Protein AF-A0A519MTG7-F1 (afdb_monomer)

Radius of gyration: 19.81 Å; Cα contacts (8 Å, |Δi|>4): 150; chains: 1; bounding box: 51×55×47 Å

pLDDT: mean 78.26, std 13.67, range [46.16, 94.69]

Foldseek 3Di:
DDPPPDDPCVVVVVVPQDDAADDDDDDDDPWAAAPPPRDTPVVFAQPDFAAPDDLLQGHDHRTDRRHTPVRSVVVVVVVVVVSLVCQLVQQQVQHQGPVGGGKDWDDDPDPPCPPIDIGHDDDDD

Solvent-accessible surface area (backbone atoms only — not comparable to full-atom values): 7908 Å² total; per-residue (Å²): 132,85,81,81,73,72,61,84,62,57,67,56,63,76,63,58,84,43,63,73,76,83,79,82,79,78,85,81,66,98,71,50,48,18,76,82,83,67,46,36,68,92,80,46,52,70,82,59,84,44,58,74,57,62,49,86,82,24,38,49,70,51,62,47,84,40,55,28,42,72,57,44,61,55,50,52,54,54,51,56,51,49,48,65,70,44,32,58,58,38,3,67,74,43,46,46,30,94,89,43,59,48,69,23,68,54,85,54,98,53,94,59,72,88,70,48,51,72,44,65,56,75,88,82,129

Mean predicted aligned error: 11.28 Å

Secondary structure (DSSP, 8-state):
-------TTHHHHTT--PPPSSS--PPPPSS-B-TTT--BTTT----S--BSS-GGG-----B-SS--HHHHHHHHHHHHHHHHHHHHHHHHHT--BTTBS--EE---SSS-GGG--EE------

Nearest PDB structures (foldseek):
  8b9a-assembly1_J  TM=2.093E-01  e=3.092E+00  Saccharomyces cerevisiae
  3flo-assembly4_H  TM=2.408E-01  e=6.072E+00  Saccharomyces cerevisiae
  8fok-assembly1_1  TM=1.707E-01  e=7.954E+00  Saccharomyces cerevisiae

Sequence (125 aa):
MEEQKQNPLDFLEQYGLLVSTDSYVPPAPLIKICRFCRQDESSTTFTNIPHAIPELLGANEFITADECDKCNKHFSKYESHLSKFFLPYLAMVGVKGRKGTPAFHSRTENQDGNTRTIVKFEETN

Structure (mmCIF, N/CA/C/O backbone):
data_AF-A0A519MTG7-F1
#
_entry.id   AF-A0A519MTG7-F1
#
loop_
_atom_site.group_PDB
_atom_site.id
_atom_site.type_symbol
_atom_site.label_atom_id
_atom_site.label_alt_id
_atom_site.label_comp_id
_atom_site.label_asym_id
_atom_site.label_entity_id
_atom_site.label_seq_id
_atom_site.pdbx_PDB_ins_code
_atom_site.Cartn_x
_atom_site.Cartn_y
_atom_site.Cartn_z
_atom_site.occupancy
_atom_site.B_iso_or_equiv
_atom_site.auth_seq_id
_atom_site.auth_comp_id
_atom_site.auth_asym_id
_atom_site.auth_atom_id
_atom_site.pdbx_PDB_model_num
ATOM 1 N N . MET A 1 1 ? -35.678 -33.945 -4.901 1.00 46.16 1 MET A N 1
ATOM 2 C CA . MET A 1 1 ? -34.269 -33.520 -4.987 1.00 46.16 1 MET A CA 1
ATOM 3 C C . MET A 1 1 ? -34.195 -32.177 -4.300 1.00 46.16 1 MET A C 1
ATOM 5 O O . MET A 1 1 ? -34.685 -31.209 -4.863 1.00 46.16 1 MET A O 1
ATOM 9 N N . GLU A 1 2 ? -33.736 -32.144 -3.052 1.00 49.09 2 GLU A N 1
ATOM 10 C CA . GLU A 1 2 ? -33.485 -30.876 -2.365 1.00 49.09 2 GLU A CA 1
ATOM 11 C C . GLU A 1 2 ? -32.281 -30.209 -3.030 1.00 49.09 2 GLU A C 1
ATOM 13 O O . GLU A 1 2 ? -31.207 -30.800 -3.131 1.00 49.09 2 GLU A O 1
ATOM 18 N N . GLU A 1 3 ? -32.495 -29.004 -3.552 1.00 57.47 3 GLU A N 1
ATOM 19 C CA . GLU A 1 3 ? -31.432 -28.127 -4.026 1.00 57.47 3 GLU A CA 1
ATOM 20 C C . GLU A 1 3 ? -30.519 -27.818 -2.838 1.00 57.47 3 GLU A C 1
ATOM 22 O O . GLU A 1 3 ? -30.898 -27.087 -1.921 1.00 57.47 3 GLU A O 1
ATOM 27 N N . GLN A 1 4 ? -29.317 -28.391 -2.842 1.00 59.28 4 GLN A N 1
ATOM 28 C CA . GLN A 1 4 ? -28.254 -27.965 -1.944 1.00 59.28 4 GLN A CA 1
ATOM 29 C C . GLN A 1 4 ? -27.887 -26.526 -2.317 1.00 59.28 4 GLN A C 1
ATOM 31 O O . GLN A 1 4 ? -27.101 -26.282 -3.230 1.00 59.28 4 GLN A O 1
ATO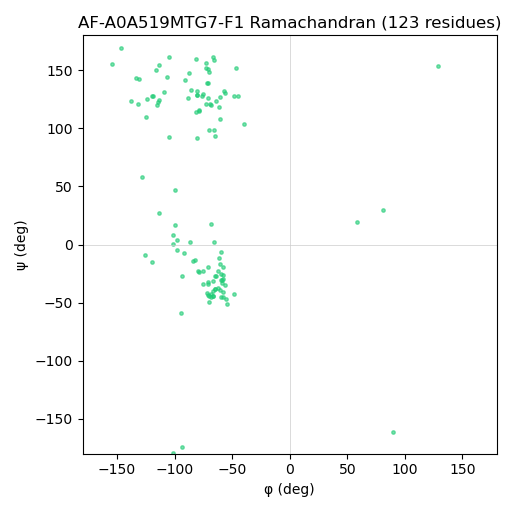M 36 N N . LYS A 1 5 ? -28.509 -25.553 -1.647 1.00 63.03 5 LYS A N 1
ATOM 37 C CA . LYS A 1 5 ? -28.099 -24.153 -1.737 1.00 63.03 5 LYS A CA 1
ATOM 38 C C . LYS A 1 5 ? -26.761 -24.029 -1.026 1.00 63.03 5 LYS A C 1
ATOM 40 O O . LYS A 1 5 ? -26.720 -23.967 0.200 1.00 63.03 5 LYS A O 1
ATOM 45 N N . GLN A 1 6 ? -25.690 -24.033 -1.815 1.00 65.38 6 GLN A N 1
ATOM 46 C CA . GLN A 1 6 ? -24.348 -23.701 -1.356 1.00 65.38 6 GLN A CA 1
ATOM 47 C C . GLN A 1 6 ? -24.424 -22.397 -0.554 1.00 65.38 6 GLN A C 1
ATOM 49 O O . GLN A 1 6 ? -25.019 -21.418 -1.018 1.00 65.38 6 GLN A O 1
ATOM 54 N N . ASN A 1 7 ? -23.879 -22.392 0.661 1.00 74.88 7 ASN A N 1
ATOM 55 C CA . ASN A 1 7 ? -23.867 -21.189 1.473 1.00 74.88 7 ASN A CA 1
ATOM 56 C C . ASN A 1 7 ? -22.996 -20.154 0.738 1.00 74.88 7 ASN A C 1
ATOM 58 O O . ASN A 1 7 ? -21.841 -20.445 0.429 1.00 74.88 7 ASN A O 1
ATOM 62 N N . PRO A 1 8 ? -23.515 -18.955 0.419 1.00 66.56 8 PRO A N 1
ATOM 63 C CA . PRO A 1 8 ? -22.755 -17.955 -0.332 1.00 66.56 8 PRO A CA 1
ATOM 64 C C . PRO A 1 8 ? -21.479 -17.508 0.396 1.00 66.56 8 PRO A C 1
ATOM 66 O O . PRO A 1 8 ? -20.594 -16.928 -0.228 1.00 66.56 8 PRO A O 1
ATOM 69 N N . LEU A 1 9 ? -21.377 -17.777 1.701 1.00 65.88 9 LEU A N 1
ATOM 70 C CA . LEU A 1 9 ? -20.196 -17.495 2.506 1.00 65.88 9 LEU A CA 1
ATOM 71 C C . LEU A 1 9 ? -19.120 -18.589 2.422 1.00 65.88 9 LEU A C 1
ATOM 73 O O . LEU A 1 9 ? -17.979 -18.294 2.763 1.00 65.88 9 LEU A O 1
ATOM 77 N N . ASP A 1 10 ? -19.419 -19.783 1.894 1.00 65.81 10 ASP A N 1
ATOM 78 C CA . ASP A 1 10 ? -18.413 -20.840 1.661 1.00 65.81 10 ASP A CA 1
ATOM 79 C C . ASP A 1 10 ? -17.300 -20.350 0.719 1.00 65.81 10 ASP A C 1
ATOM 81 O O . ASP A 1 10 ? -16.140 -20.736 0.841 1.00 65.81 10 ASP A O 1
ATOM 85 N N . PHE A 1 11 ? -17.633 -19.434 -0.199 1.00 59.62 11 PHE A N 1
ATOM 86 C CA . PHE A 1 11 ? -16.660 -18.763 -1.062 1.00 59.62 11 PHE A CA 1
ATOM 87 C C . PHE A 1 11 ? -15.565 -18.044 -0.259 1.00 59.62 11 PHE A C 1
ATOM 89 O O . PHE A 1 11 ? -14.416 -18.009 -0.687 1.00 59.62 11 PHE A O 1
ATOM 96 N N . LEU A 1 12 ? -15.899 -17.478 0.905 1.00 56.50 12 LEU A N 1
ATOM 97 C CA . LEU A 1 12 ? -14.951 -16.743 1.743 1.00 56.50 12 LEU A CA 1
ATOM 98 C C . LEU A 1 12 ? -14.052 -17.674 2.568 1.00 56.50 12 LEU A C 1
ATOM 100 O O . LEU A 1 12 ? -12.939 -17.273 2.899 1.00 56.50 12 LEU A O 1
ATOM 104 N N . GLU A 1 13 ? -14.474 -18.914 2.844 1.00 56.94 13 GLU A N 1
ATOM 105 C CA . GLU A 1 13 ? -13.615 -19.919 3.491 1.00 56.94 13 GLU A CA 1
ATOM 106 C C . GLU A 1 13 ? -12.448 -20.343 2.587 1.00 56.94 13 GLU A C 1
ATOM 108 O O . GLU A 1 13 ? -11.350 -20.616 3.071 1.00 56.94 13 GLU A O 1
ATOM 113 N N . GLN A 1 14 ? -12.650 -20.328 1.264 1.00 53.41 14 GLN A N 1
ATOM 114 C CA . GLN A 1 14 ? -11.600 -20.633 0.288 1.00 53.41 14 GLN A CA 1
ATOM 115 C C . GLN A 1 14 ? -10.447 -19.612 0.318 1.00 53.41 14 GLN A C 1
ATOM 117 O O . GLN A 1 14 ? -9.308 -19.961 0.007 1.00 53.41 14 GLN A O 1
ATOM 122 N N . TYR A 1 15 ? -10.716 -18.369 0.726 1.00 51.06 15 TYR A N 1
ATOM 123 C CA . TYR A 1 15 ? -9.719 -17.301 0.850 1.00 51.06 15 TYR A CA 1
ATOM 124 C C . TYR A 1 15 ? -9.261 -17.118 2.298 1.00 51.06 15 TYR A C 1
ATOM 126 O O . TYR A 1 15 ? -9.192 -15.993 2.799 1.00 51.06 15 TYR A O 1
ATOM 134 N N . GLY A 1 16 ? -8.941 -18.227 2.974 1.00 50.44 16 GLY A N 1
ATOM 135 C CA . GLY A 1 16 ? -8.302 -18.197 4.287 1.00 50.44 16 GLY A CA 1
ATOM 136 C C . GLY A 1 16 ? -7.156 -17.181 4.310 1.00 50.44 16 GLY A C 1
ATOM 137 O O . GLY A 1 16 ? -6.313 -17.185 3.415 1.00 50.44 16 GLY A O 1
ATOM 138 N N . LEU A 1 17 ? -7.183 -16.286 5.308 1.00 51.41 17 LEU A N 1
ATOM 139 C CA . LEU A 1 17 ? -6.211 -15.210 5.540 1.00 51.41 17 LEU A CA 1
ATOM 140 C C . LEU A 1 17 ? -4.783 -15.696 5.260 1.00 51.41 17 LEU A C 1
ATOM 142 O O . LEU A 1 17 ? -4.206 -16.450 6.047 1.00 51.41 17 LEU A O 1
ATOM 146 N N . LEU A 1 18 ? -4.249 -15.282 4.112 1.00 51.22 18 LEU A N 1
ATOM 147 C CA . LEU A 1 18 ? -2.941 -15.710 3.645 1.00 51.22 18 LEU A CA 1
ATOM 148 C C . LEU A 1 18 ? -1.849 -15.069 4.506 1.00 51.22 18 LEU A C 1
ATOM 150 O O . LEU A 1 18 ? -1.924 -13.914 4.930 1.00 51.22 18 LEU A O 1
ATOM 154 N N . VAL A 1 19 ? -0.856 -15.894 4.808 1.00 50.88 19 VAL A N 1
ATOM 155 C CA . VAL A 1 19 ? 0.285 -15.615 5.678 1.00 50.88 19 VAL A CA 1
ATOM 156 C C . VAL A 1 19 ? 1.200 -14.532 5.063 1.00 50.88 19 VAL A C 1
ATOM 158 O O . VAL A 1 19 ? 1.106 -14.197 3.888 1.00 50.88 19 VAL A O 1
ATOM 161 N N . SER A 1 20 ? 2.038 -13.934 5.918 1.00 52.34 20 SER A N 1
ATOM 162 C CA . SER A 1 20 ? 2.980 -12.824 5.672 1.00 52.34 20 SER A CA 1
ATOM 163 C C . SER A 1 20 ? 3.859 -12.933 4.409 1.00 52.34 20 SER A C 1
ATOM 165 O O . SER A 1 20 ? 4.290 -14.009 4.012 1.00 52.34 20 SER A O 1
ATOM 167 N N . THR A 1 21 ? 4.230 -11.758 3.890 1.00 53.44 21 THR A N 1
ATOM 168 C CA . THR A 1 21 ? 4.798 -11.398 2.575 1.00 53.44 21 THR A CA 1
ATOM 169 C C . THR A 1 21 ? 6.225 -11.850 2.229 1.00 53.44 21 THR A C 1
ATOM 171 O O . THR A 1 21 ? 6.826 -11.310 1.303 1.00 53.44 21 THR A O 1
ATOM 174 N N . ASP A 1 22 ? 6.801 -12.834 2.919 1.00 57.03 22 ASP A N 1
ATOM 175 C CA . ASP A 1 22 ? 8.252 -13.077 2.833 1.00 57.03 22 ASP A CA 1
ATOM 176 C C . ASP A 1 22 ? 8.683 -14.207 1.859 1.00 57.03 22 ASP A C 1
ATOM 178 O O . ASP A 1 22 ? 9.883 -14.392 1.658 1.00 57.03 22 ASP A O 1
ATOM 182 N N . SER A 1 23 ? 7.764 -14.962 1.232 1.00 59.62 23 SER A N 1
ATOM 183 C CA . SER A 1 23 ? 8.096 -16.240 0.555 1.00 59.62 23 SER A CA 1
ATOM 184 C C . SER A 1 23 ? 7.824 -16.351 -0.960 1.00 59.62 23 SER A C 1
ATOM 186 O O . SER A 1 23 ? 8.352 -17.277 -1.581 1.00 59.62 23 SER A O 1
ATOM 188 N N . TYR A 1 24 ? 7.037 -15.467 -1.590 1.00 64.19 24 TYR A N 1
ATOM 189 C CA . TYR A 1 24 ? 6.655 -15.629 -3.006 1.00 64.19 24 TYR A CA 1
ATOM 190 C C . TYR A 1 24 ? 7.687 -15.046 -3.990 1.00 64.19 24 TYR A C 1
ATOM 192 O O . TYR A 1 24 ? 8.120 -13.901 -3.861 1.00 64.19 24 TYR A O 1
ATOM 200 N N . VAL A 1 25 ? 8.032 -15.821 -5.028 1.00 65.12 25 VAL A N 1
ATOM 201 C CA . VAL A 1 25 ? 8.961 -15.430 -6.104 1.00 65.12 25 VAL A CA 1
ATOM 202 C C . VAL A 1 25 ? 8.270 -15.591 -7.467 1.00 65.12 25 VAL A C 1
ATOM 204 O O . VAL A 1 25 ? 8.048 -16.725 -7.898 1.00 65.12 25 VAL A O 1
ATOM 207 N N . PRO A 1 26 ? 7.927 -14.500 -8.179 1.00 64.69 26 PRO A N 1
ATOM 208 C CA . PRO A 1 26 ? 7.344 -14.593 -9.511 1.00 64.69 26 PRO A CA 1
ATOM 209 C C . PRO A 1 26 ? 8.388 -15.082 -10.528 1.00 64.69 26 PRO A C 1
ATOM 211 O O . PRO A 1 26 ? 9.572 -14.750 -10.404 1.00 64.69 26 PRO A O 1
ATOM 214 N N . PRO A 1 27 ? 7.977 -15.824 -11.573 1.00 64.81 27 PRO A N 1
ATOM 215 C CA . PRO A 1 27 ? 8.872 -16.176 -12.671 1.00 64.81 27 PRO A CA 1
ATOM 216 C C . PRO A 1 27 ? 9.389 -14.901 -13.355 1.00 64.81 27 PRO A C 1
ATOM 218 O O . PRO A 1 27 ? 8.605 -14.036 -13.749 1.00 64.81 27 PRO A O 1
ATOM 221 N N . ALA A 1 28 ? 10.712 -14.775 -13.489 1.00 64.19 28 ALA A N 1
ATOM 222 C CA . ALA A 1 28 ? 11.335 -13.600 -14.090 1.00 64.19 28 ALA A CA 1
ATOM 223 C C . ALA A 1 28 ? 11.104 -13.585 -15.615 1.00 64.19 28 ALA A C 1
ATOM 225 O O . ALA A 1 28 ? 11.524 -14.523 -16.299 1.00 64.19 28 ALA A O 1
ATOM 226 N N . PRO A 1 29 ? 10.457 -12.549 -16.180 1.00 64.19 29 PRO A N 1
ATOM 227 C CA . PRO A 1 29 ? 10.332 -12.422 -17.627 1.00 64.19 29 PRO A CA 1
ATOM 228 C C . PRO A 1 29 ? 11.683 -12.035 -18.249 1.00 64.19 29 PRO A C 1
ATOM 230 O O . PRO A 1 29 ? 12.492 -11.355 -17.622 1.00 64.19 29 PRO A O 1
ATOM 233 N N . LEU A 1 30 ? 11.908 -12.431 -19.508 1.00 69.00 30 LEU A N 1
ATOM 234 C CA . LEU A 1 30 ? 13.126 -12.081 -20.261 1.00 69.00 30 LEU A CA 1
ATOM 235 C C . LEU A 1 30 ? 13.249 -10.572 -20.533 1.00 69.00 30 LEU A C 1
ATOM 237 O O . LEU A 1 30 ? 14.353 -10.071 -20.704 1.00 69.00 30 LEU A O 1
ATOM 241 N N . ILE A 1 31 ? 12.118 -9.865 -20.596 1.00 75.94 31 ILE A 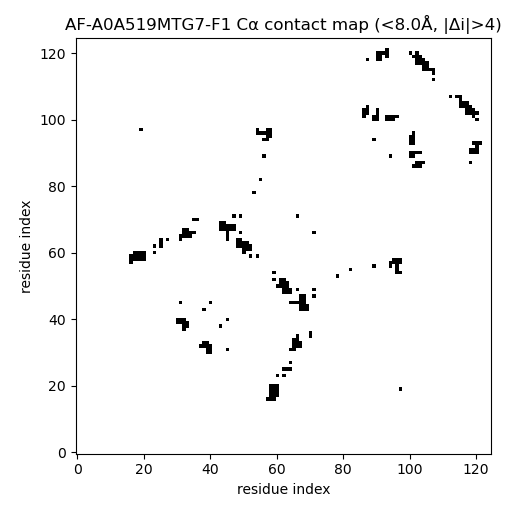N 1
ATOM 242 C CA . ILE A 1 31 ? 12.030 -8.409 -20.734 1.00 75.94 31 ILE A CA 1
ATOM 243 C C . ILE A 1 31 ? 10.918 -7.947 -19.794 1.00 75.94 31 ILE A C 1
ATOM 245 O O . ILE A 1 31 ? 9.780 -8.409 -19.920 1.00 75.94 31 ILE A O 1
ATOM 249 N N . LYS A 1 32 ? 11.218 -7.036 -18.862 1.00 84.62 32 LYS A N 1
ATOM 250 C CA . LYS A 1 32 ? 10.185 -6.398 -18.034 1.00 84.62 32 LYS A CA 1
ATOM 251 C C . LYS A 1 32 ? 9.664 -5.152 -18.727 1.00 84.62 32 LYS A C 1
ATOM 253 O O . LYS A 1 32 ? 10.432 -4.260 -19.072 1.00 84.62 32 LYS A O 1
ATOM 258 N N . ILE A 1 33 ? 8.348 -5.086 -18.896 1.00 90.94 33 ILE A N 1
ATOM 259 C CA . ILE A 1 33 ? 7.639 -3.911 -19.404 1.00 90.94 33 ILE A CA 1
ATOM 260 C C . ILE A 1 33 ? 6.659 -3.473 -18.323 1.00 90.94 33 ILE A C 1
ATOM 262 O O . ILE A 1 33 ? 5.864 -4.274 -17.837 1.00 90.94 33 ILE A O 1
ATOM 266 N N . CYS A 1 34 ? 6.702 -2.196 -17.951 1.00 92.44 34 CYS A N 1
ATOM 267 C CA . CYS A 1 34 ? 5.783 -1.651 -16.961 1.00 92.44 34 CYS A CA 1
ATOM 268 C C . CYS A 1 34 ? 4.365 -1.555 -17.540 1.00 92.44 34 CYS A C 1
ATOM 270 O O . CYS A 1 34 ? 4.154 -0.883 -18.553 1.00 92.44 34 CYS A O 1
ATOM 272 N N . ARG A 1 35 ? 3.367 -2.131 -16.861 1.00 91.50 35 ARG A N 1
ATOM 273 C CA . ARG A 1 35 ? 1.956 -2.101 -17.279 1.00 91.50 35 ARG A CA 1
ATOM 274 C C . ARG A 1 35 ? 1.374 -0.689 -17.401 1.00 91.50 35 ARG A C 1
ATOM 276 O O . ARG A 1 35 ? 0.425 -0.477 -18.151 1.00 91.50 35 ARG A O 1
ATOM 283 N N . PHE A 1 36 ? 1.933 0.276 -16.664 1.00 93.38 36 PHE A N 1
ATOM 284 C CA . PHE A 1 36 ? 1.404 1.638 -16.566 1.00 93.38 36 PHE A CA 1
ATOM 285 C C . PHE A 1 36 ? 2.059 2.592 -17.566 1.00 93.38 36 PHE A C 1
ATOM 287 O O . PHE A 1 36 ? 1.372 3.184 -18.394 1.00 93.38 36 PHE A O 1
ATOM 294 N N . CYS A 1 37 ? 3.385 2.750 -17.508 1.00 94.69 37 CYS A N 1
ATOM 295 C CA . CYS A 1 37 ? 4.102 3.679 -18.388 1.00 94.69 37 CYS A CA 1
ATOM 296 C C . CYS A 1 37 ? 4.613 3.039 -19.685 1.00 94.69 37 CYS A C 1
ATOM 298 O O . CYS A 1 37 ? 5.108 3.765 -20.544 1.00 94.69 37 CYS A O 1
ATOM 300 N N . ARG A 1 38 ? 4.498 1.709 -19.834 1.00 94.06 38 ARG A N 1
ATOM 301 C CA . ARG A 1 38 ? 4.940 0.928 -21.007 1.00 94.06 38 ARG A CA 1
ATOM 302 C C . ARG A 1 38 ? 6.431 1.047 -21.335 1.00 94.06 38 ARG A C 1
ATOM 304 O O . ARG A 1 38 ? 6.841 0.750 -22.450 1.00 94.06 38 ARG A O 1
ATOM 311 N N . GLN A 1 39 ? 7.229 1.481 -20.365 1.00 94.00 39 GLN A N 1
ATOM 312 C CA . GLN A 1 39 ? 8.684 1.535 -20.452 1.00 94.00 39 GLN A CA 1
ATOM 313 C C . GLN A 1 39 ? 9.297 0.206 -20.010 1.00 94.00 39 GLN A C 1
ATOM 315 O O . GLN A 1 39 ? 8.746 -0.473 -19.137 1.00 94.00 39 GLN A O 1
ATOM 320 N N . ASP A 1 40 ? 10.427 -0.141 -20.617 1.00 91.75 40 ASP A N 1
ATOM 321 C CA . ASP A 1 40 ? 11.204 -1.342 -20.323 1.00 91.75 40 ASP A CA 1
ATOM 322 C C . ASP A 1 40 ? 12.429 -1.044 -19.439 1.00 91.75 40 ASP A C 1
ATOM 324 O O . ASP A 1 40 ? 12.695 0.103 -19.062 1.00 91.75 40 ASP A O 1
ATOM 328 N N . GLU A 1 41 ? 13.206 -2.083 -19.134 1.00 88.75 41 GLU A N 1
ATOM 329 C CA . GLU A 1 41 ? 14.410 -2.001 -18.294 1.00 88.75 41 GLU A CA 1
ATOM 330 C C . GLU A 1 41 ? 15.516 -1.081 -18.851 1.00 88.75 41 GLU A C 1
ATOM 332 O O . GLU A 1 41 ? 16.439 -0.735 -18.118 1.00 88.75 41 GLU A O 1
ATOM 337 N N . SER A 1 42 ? 15.437 -0.628 -20.112 1.00 90.06 42 SER A N 1
ATOM 338 C CA . SER A 1 42 ? 16.389 0.353 -20.657 1.00 90.06 42 SER A CA 1
ATOM 339 C C . SER A 1 42 ? 16.136 1.777 -20.153 1.00 90.06 42 SER A C 1
ATOM 341 O O . SER A 1 42 ? 17.037 2.616 -20.153 1.00 90.06 42 SER A O 1
ATOM 343 N N . SER A 1 43 ? 14.904 2.061 -19.722 1.00 92.19 43 SER A N 1
ATOM 344 C CA . SER A 1 43 ? 14.440 3.406 -19.359 1.00 92.19 43 SER A CA 1
ATOM 345 C C . SER A 1 43 ? 13.848 3.493 -17.949 1.00 92.19 43 SER A C 1
ATOM 347 O O . SER A 1 43 ? 13.605 4.596 -17.449 1.00 92.19 43 SER A O 1
ATOM 349 N N . THR A 1 44 ? 13.637 2.358 -17.27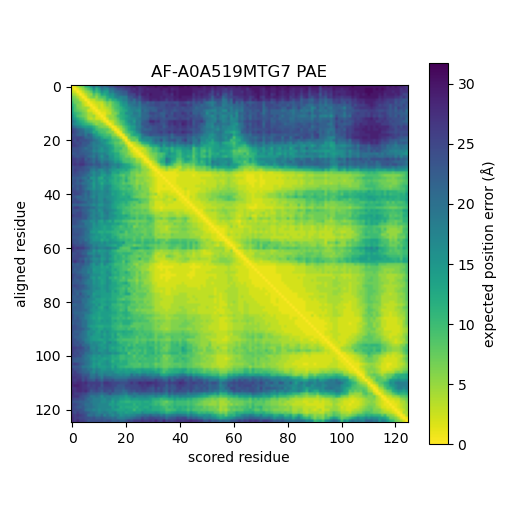7 1.00 93.25 44 THR A N 1
ATOM 350 C CA . THR A 1 44 ? 13.139 2.299 -15.901 1.00 93.25 44 THR A CA 1
ATOM 351 C C . THR A 1 44 ? 13.720 1.116 -15.123 1.00 93.25 44 THR A C 1
ATOM 353 O O . THR A 1 44 ? 14.363 0.240 -15.690 1.00 93.25 44 THR A O 1
ATOM 356 N N . THR A 1 45 ? 13.509 1.099 -13.808 1.00 91.56 45 THR A N 1
ATOM 357 C CA . THR A 1 45 ? 14.004 0.061 -12.899 1.00 91.56 45 THR A CA 1
ATOM 358 C C . THR A 1 45 ? 12.839 -0.689 -12.260 1.00 91.56 45 THR A C 1
ATOM 360 O O . THR A 1 45 ? 11.754 -0.134 -12.076 1.00 91.56 45 THR A O 1
ATOM 363 N N . PHE A 1 46 ? 13.065 -1.961 -11.944 1.00 90.44 46 PHE A N 1
ATOM 364 C CA . PHE A 1 46 ? 12.093 -2.873 -11.330 1.00 90.44 46 PHE A CA 1
ATOM 365 C C . PHE A 1 46 ? 12.739 -3.514 -10.096 1.00 90.44 46 PHE A C 1
ATOM 367 O O . PHE A 1 46 ? 12.951 -4.727 -10.056 1.00 90.44 46 PHE A O 1
ATOM 374 N N . THR A 1 47 ? 13.177 -2.673 -9.157 1.00 87.00 47 THR A N 1
ATOM 375 C CA . THR A 1 47 ? 13.855 -3.104 -7.924 1.00 87.00 47 THR A CA 1
ATOM 376 C C . THR A 1 47 ? 12.885 -3.279 -6.762 1.00 87.00 47 THR A C 1
ATOM 378 O O . THR A 1 47 ? 13.133 -4.097 -5.877 1.00 87.00 47 THR A O 1
ATOM 381 N N . ASN A 1 48 ? 11.771 -2.548 -6.775 1.00 84.44 48 ASN A N 1
ATOM 382 C CA . ASN A 1 48 ? 10.712 -2.695 -5.795 1.00 84.44 48 ASN A CA 1
ATOM 383 C C . ASN A 1 48 ? 9.923 -3.987 -6.028 1.00 84.44 48 ASN A C 1
ATOM 385 O O . ASN A 1 48 ? 9.841 -4.503 -7.142 1.00 84.44 48 ASN A O 1
ATOM 389 N N . ILE A 1 49 ? 9.292 -4.463 -4.956 1.00 81.19 49 ILE A N 1
ATOM 390 C CA . ILE A 1 49 ? 8.315 -5.551 -4.985 1.00 81.19 49 ILE A CA 1
ATOM 391 C C . ILE A 1 49 ? 6.926 -4.915 -4.816 1.00 81.19 49 ILE A C 1
ATOM 393 O O . ILE A 1 49 ? 6.511 -4.642 -3.686 1.00 81.19 49 ILE A O 1
ATOM 397 N N . PRO A 1 50 ? 6.231 -4.580 -5.917 1.00 80.81 50 PRO A N 1
ATOM 398 C CA . PRO A 1 50 ? 4.899 -4.006 -5.848 1.00 80.81 50 PRO A CA 1
ATOM 399 C C . PRO A 1 50 ? 3.862 -5.074 -5.503 1.00 80.81 50 PRO A C 1
ATOM 401 O O . PRO A 1 50 ? 3.778 -6.117 -6.159 1.00 80.81 50 PRO A O 1
ATOM 404 N N . HIS A 1 51 ? 3.034 -4.778 -4.503 1.00 79.25 51 HIS A N 1
ATOM 405 C CA . HIS A 1 51 ? 1.880 -5.597 -4.150 1.00 79.25 51 HIS A CA 1
ATOM 406 C C . HIS A 1 51 ? 0.717 -5.268 -5.095 1.00 79.25 51 HIS A C 1
ATOM 408 O O . HIS A 1 51 ? 0.355 -4.108 -5.267 1.00 79.25 51 HIS A O 1
ATOM 414 N N . ALA A 1 52 ? 0.122 -6.289 -5.709 1.00 81.44 52 ALA A N 1
ATOM 415 C CA . ALA A 1 52 ? -1.086 -6.169 -6.524 1.00 81.44 52 ALA A CA 1
ATOM 416 C C . ALA A 1 52 ? -2.289 -5.744 -5.676 1.00 81.44 52 ALA A C 1
ATOM 418 O O . ALA A 1 52 ? -3.142 -4.983 -6.132 1.00 81.44 52 ALA A O 1
ATOM 419 N N . ILE A 1 53 ? -2.360 -6.281 -4.454 1.00 81.44 53 ILE A N 1
ATOM 420 C CA . ILE A 1 53 ? -3.382 -5.965 -3.463 1.00 81.44 53 ILE A CA 1
ATOM 421 C C . ILE A 1 53 ? -2.686 -5.265 -2.292 1.00 81.44 53 ILE A C 1
ATOM 423 O O . ILE A 1 53 ? -1.786 -5.854 -1.687 1.00 81.44 53 ILE A O 1
ATOM 427 N N . PRO A 1 54 ? -3.088 -4.035 -1.929 1.00 80.25 54 PRO A N 1
ATOM 428 C CA . PRO A 1 54 ? -2.477 -3.325 -0.814 1.00 80.25 54 PRO A CA 1
ATOM 429 C C . PRO A 1 54 ? -2.560 -4.135 0.486 1.00 80.25 54 PRO A C 1
ATOM 431 O O . PRO A 1 54 ? -3.643 -4.570 0.877 1.00 80.25 54 PRO A O 1
ATOM 434 N N . GLU A 1 55 ? -1.448 -4.252 1.215 1.00 80.69 55 GLU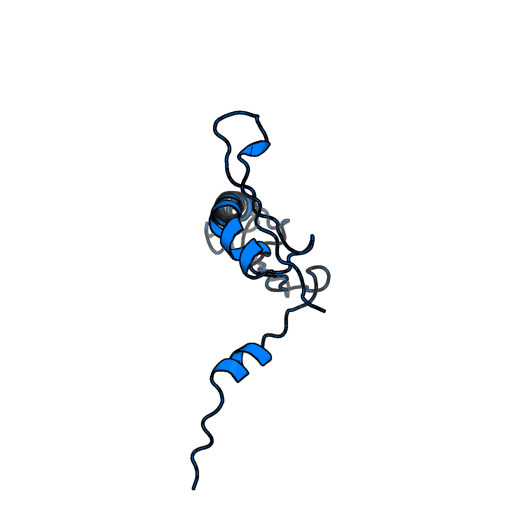 A N 1
ATOM 435 C CA . GLU A 1 55 ? -1.394 -4.963 2.508 1.00 80.69 55 GLU A CA 1
ATOM 436 C C . GLU A 1 55 ? -2.369 -4.387 3.560 1.00 80.69 55 GLU A C 1
ATOM 438 O O . GLU A 1 55 ? -2.709 -5.051 4.538 1.00 80.69 55 GLU A O 1
ATOM 443 N N . LEU A 1 56 ? -2.843 -3.145 3.376 1.00 81.50 56 LEU A N 1
ATOM 444 C CA . LEU A 1 56 ? -3.842 -2.524 4.256 1.00 81.50 56 LEU A CA 1
ATOM 445 C C . LEU A 1 56 ? -5.184 -3.276 4.261 1.00 81.50 56 LEU A C 1
ATOM 447 O O . LEU A 1 56 ? -5.945 -3.132 5.213 1.00 81.50 56 LEU A O 1
ATOM 451 N N . LEU A 1 57 ? -5.480 -4.043 3.206 1.00 81.25 57 LEU A N 1
ATOM 452 C CA . LEU A 1 57 ? -6.697 -4.851 3.084 1.00 81.25 57 LEU A CA 1
ATOM 453 C C . LEU A 1 57 ? -6.547 -6.247 3.708 1.00 81.25 57 LEU A C 1
ATOM 455 O O . LEU A 1 57 ? -7.484 -7.038 3.667 1.00 81.25 57 LEU A O 1
ATOM 459 N N . GLY A 1 58 ? -5.387 -6.534 4.297 1.00 75.06 58 GLY A N 1
ATOM 460 C CA . GLY A 1 58 ? -5.032 -7.830 4.855 1.00 75.06 58 GLY A CA 1
ATOM 461 C C . GLY A 1 58 ? -3.682 -8.304 4.324 1.00 75.06 58 GLY A C 1
ATOM 462 O O . GLY A 1 58 ? -3.257 -7.932 3.223 1.00 75.06 58 GLY A O 1
ATOM 463 N N . ALA A 1 59 ? -3.009 -9.134 5.120 1.00 72.19 59 ALA A N 1
ATOM 464 C CA . ALA A 1 59 ? -1.821 -9.851 4.668 1.00 72.19 59 ALA A CA 1
ATOM 465 C C . ALA A 1 59 ? -2.157 -10.680 3.415 1.00 72.19 59 ALA A C 1
ATOM 467 O O . ALA A 1 59 ? -3.182 -11.362 3.368 1.00 72.19 59 ALA A O 1
ATOM 468 N N . ASN A 1 60 ? -1.339 -10.553 2.370 1.00 73.00 60 ASN A N 1
ATOM 469 C CA . ASN A 1 60 ? -1.552 -11.237 1.100 1.00 73.00 60 ASN A CA 1
ATOM 470 C C . ASN A 1 60 ? -0.230 -11.433 0.346 1.00 73.00 60 ASN A C 1
ATOM 472 O O . ASN A 1 60 ? 0.696 -10.655 0.526 1.00 73.00 60 ASN A O 1
ATOM 476 N N . GLU A 1 61 ? -0.165 -12.440 -0.525 1.00 70.06 61 GLU A N 1
ATOM 477 C CA . GLU A 1 61 ? 1.047 -12.809 -1.281 1.00 70.06 61 GLU A CA 1
ATOM 478 C C . GLU A 1 61 ? 1.027 -12.310 -2.740 1.00 70.06 61 GLU A C 1
ATOM 480 O O . GLU A 1 61 ? 1.876 -12.679 -3.553 1.00 70.06 61 GLU A O 1
ATOM 485 N N . PHE A 1 62 ? 0.045 -11.484 -3.112 1.00 74.56 62 PHE A N 1
ATOM 486 C CA . PHE A 1 62 ? -0.133 -11.065 -4.498 1.00 74.56 62 PHE A CA 1
ATOM 487 C C . PHE A 1 62 ? 0.840 -9.943 -4.830 1.00 74.56 62 PHE A C 1
ATOM 489 O O . PHE A 1 62 ? 0.528 -8.768 -4.658 1.00 74.56 62 PHE A O 1
ATOM 496 N N . ILE A 1 63 ? 2.013 -10.302 -5.341 1.00 78.19 63 ILE A N 1
ATOM 497 C CA . ILE A 1 63 ? 2.972 -9.348 -5.899 1.00 78.19 63 ILE A CA 1
ATOM 498 C C . ILE A 1 63 ? 2.980 -9.403 -7.418 1.00 78.19 63 ILE A C 1
ATOM 500 O O . ILE A 1 63 ? 2.509 -10.354 -8.042 1.00 78.19 63 ILE A O 1
ATOM 504 N N . THR A 1 64 ? 3.501 -8.346 -8.026 1.00 76.94 64 THR A N 1
ATOM 505 C CA . THR A 1 64 ? 3.521 -8.209 -9.479 1.00 76.94 64 THR A CA 1
ATOM 506 C C . THR A 1 64 ? 4.912 -7.829 -9.960 1.00 76.94 64 THR A C 1
ATOM 508 O O . THR A 1 64 ? 5.632 -7.110 -9.279 1.00 76.94 64 THR A O 1
ATOM 511 N N . ALA A 1 65 ? 5.330 -8.365 -11.106 1.00 78.88 65 ALA A N 1
ATOM 512 C CA . ALA A 1 65 ? 6.672 -8.137 -11.656 1.00 78.88 65 ALA A CA 1
ATOM 513 C C . ALA A 1 65 ? 6.688 -7.096 -12.793 1.00 78.88 65 ALA A C 1
ATOM 515 O O . ALA A 1 65 ? 7.733 -6.808 -13.370 1.00 78.88 65 ALA A O 1
ATOM 516 N N . ASP A 1 66 ? 5.523 -6.546 -13.127 1.00 85.69 66 ASP A N 1
ATOM 517 C CA . ASP A 1 66 ? 5.247 -5.690 -14.280 1.00 85.69 66 ASP A CA 1
ATOM 518 C C . ASP A 1 66 ? 4.887 -4.250 -13.870 1.00 85.69 66 ASP A C 1
ATOM 520 O O . ASP A 1 66 ? 4.213 -3.529 -14.603 1.00 85.69 66 ASP A O 1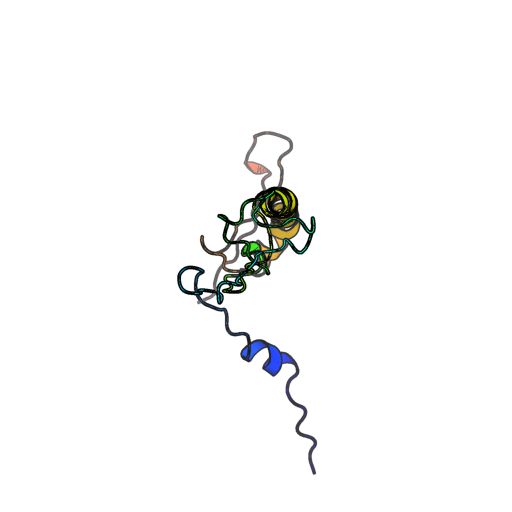
ATOM 524 N N . GLU A 1 67 ? 5.367 -3.790 -12.715 1.00 90.69 67 GLU A N 1
ATOM 525 C CA . GLU A 1 67 ? 5.303 -2.388 -12.302 1.00 90.69 67 GLU A CA 1
ATOM 526 C C . GLU A 1 67 ? 6.708 -1.861 -11.984 1.00 90.69 67 GLU A C 1
ATOM 528 O O . GLU A 1 67 ? 7.436 -2.431 -11.176 1.00 90.69 67 GLU A O 1
ATOM 533 N N . CYS A 1 68 ? 7.097 -0.760 -12.633 1.00 93.31 68 CYS A N 1
ATOM 534 C CA . CYS A 1 68 ? 8.398 -0.139 -12.399 1.00 93.31 68 CYS A CA 1
ATOM 535 C C . CYS A 1 68 ? 8.411 0.755 -11.155 1.00 93.31 68 CYS A C 1
ATOM 537 O O . CYS A 1 68 ? 7.381 1.291 -10.741 1.00 93.31 68 CYS A O 1
ATOM 539 N N . ASP A 1 69 ? 9.603 1.029 -10.627 1.00 93.00 69 ASP A N 1
ATOM 540 C CA . ASP A 1 69 ? 9.813 1.766 -9.373 1.00 93.00 69 ASP A CA 1
ATOM 5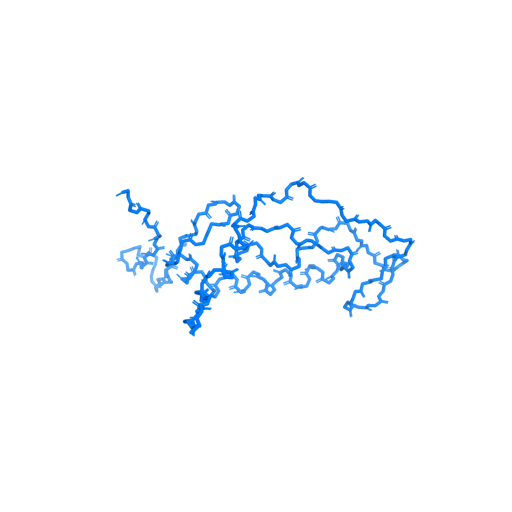41 C C . ASP A 1 69 ? 9.204 3.178 -9.397 1.00 93.00 69 ASP A C 1
ATOM 543 O O . ASP A 1 69 ? 8.714 3.686 -8.385 1.00 93.00 69 ASP A O 1
ATOM 547 N N . LYS A 1 70 ? 9.191 3.827 -10.569 1.00 94.38 70 LYS A N 1
ATOM 548 C CA . LYS A 1 70 ? 8.586 5.156 -10.748 1.00 94.38 70 LYS A CA 1
ATOM 549 C C . LYS A 1 70 ? 7.064 5.110 -10.608 1.00 94.38 70 LYS A C 1
ATOM 551 O O . LYS A 1 70 ? 6.492 5.989 -9.959 1.00 94.38 70 LYS A O 1
ATOM 556 N N . CYS A 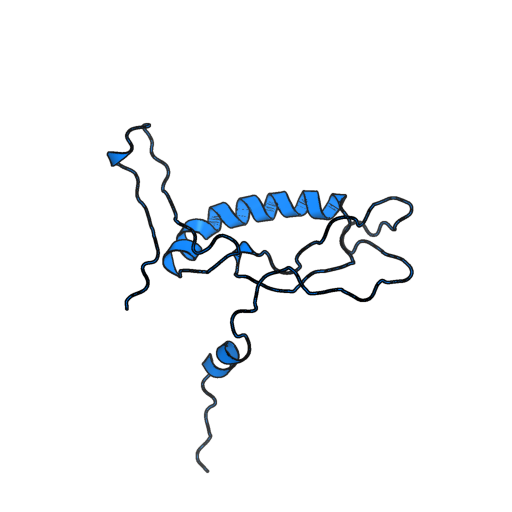1 71 ? 6.424 4.127 -11.237 1.00 93.81 71 CYS A N 1
ATOM 557 C CA . CYS A 1 71 ? 4.980 3.929 -11.149 1.00 93.81 71 CYS A CA 1
ATOM 558 C C . CYS A 1 71 ? 4.594 3.450 -9.751 1.00 93.81 71 CYS A C 1
ATOM 560 O O . CYS A 1 71 ? 3.733 4.078 -9.140 1.00 93.81 71 CYS A O 1
ATOM 562 N N . ASN A 1 72 ? 5.334 2.492 -9.192 1.00 91.88 72 ASN A N 1
ATOM 563 C CA . ASN A 1 72 ? 5.130 2.022 -7.827 1.00 91.88 72 ASN A CA 1
ATOM 564 C C . ASN A 1 72 ? 5.167 3.183 -6.828 1.00 91.88 72 ASN A C 1
ATOM 566 O O . ASN A 1 72 ? 4.198 3.419 -6.115 1.00 91.88 72 ASN A O 1
ATOM 570 N N . LYS A 1 73 ? 6.202 4.030 -6.874 1.00 91.81 73 LYS A N 1
ATOM 571 C CA . LYS A 1 73 ? 6.291 5.225 -6.018 1.00 91.81 73 LYS A CA 1
ATOM 572 C C . LYS A 1 73 ? 5.138 6.214 -6.220 1.00 91.81 73 LYS A C 1
ATOM 574 O O . LYS A 1 73 ? 4.793 6.955 -5.296 1.00 91.81 73 LYS A O 1
ATOM 579 N N . HIS A 1 74 ? 4.581 6.293 -7.425 1.00 93.38 74 HIS A N 1
ATOM 580 C CA . HIS A 1 74 ? 3.421 7.130 -7.704 1.00 93.38 74 HIS A CA 1
ATOM 581 C C . HIS A 1 74 ? 2.163 6.556 -7.039 1.00 93.38 74 HIS A C 1
ATOM 583 O O . HIS A 1 74 ? 1.501 7.280 -6.293 1.00 93.38 74 HIS A O 1
ATOM 589 N N . PHE A 1 75 ? 1.889 5.262 -7.221 1.00 90.00 75 PHE A N 1
ATOM 590 C CA . PHE A 1 75 ? 0.713 4.600 -6.654 1.00 90.00 75 PHE A CA 1
ATOM 591 C C . PHE A 1 75 ? 0.786 4.411 -5.135 1.00 90.00 75 PHE A C 1
ATOM 593 O O . PHE A 1 75 ? -0.228 4.609 -4.465 1.00 90.00 75 PHE A O 1
ATOM 600 N N . SER A 1 76 ? 1.972 4.207 -4.549 1.00 88.44 76 SER A N 1
ATOM 601 C CA . SER A 1 76 ? 2.144 4.141 -3.086 1.00 88.44 76 SER A CA 1
ATOM 602 C C . SER A 1 76 ? 1.663 5.406 -2.360 1.00 88.44 76 SER A C 1
ATOM 604 O O . SER A 1 76 ? 1.263 5.357 -1.192 1.00 88.44 76 SER A O 1
ATOM 606 N N . LYS A 1 77 ? 1.656 6.570 -3.033 1.00 90.81 77 LYS A N 1
ATOM 607 C CA . LYS A 1 77 ? 1.060 7.793 -2.468 1.00 90.81 77 LYS A CA 1
ATOM 608 C C . LYS A 1 77 ? -0.452 7.655 -2.333 1.00 90.81 77 LYS A C 1
ATOM 610 O O . LYS A 1 77 ? -1.003 8.020 -1.296 1.00 90.81 77 LYS A O 1
ATOM 615 N N . TYR A 1 78 ? -1.119 7.120 -3.353 1.00 91.25 78 TYR A N 1
ATOM 616 C CA . TYR A 1 78 ? -2.561 6.890 -3.321 1.00 91.25 78 TYR A CA 1
ATOM 617 C C . TYR A 1 78 ? -2.934 5.819 -2.300 1.00 91.25 78 TYR A C 1
ATOM 619 O O . TYR A 1 78 ? -3.873 6.034 -1.539 1.00 91.25 78 TYR A O 1
ATOM 627 N N . GLU A 1 79 ? -2.151 4.746 -2.183 1.00 87.88 79 GLU A N 1
ATOM 628 C CA . GLU A 1 79 ? -2.328 3.748 -1.120 1.00 87.88 79 GLU A CA 1
ATOM 629 C C . GLU A 1 79 ? -2.226 4.366 0.277 1.00 87.88 79 GLU A C 1
ATOM 631 O O . GLU A 1 79 ? -3.042 4.079 1.151 1.00 87.88 79 GLU A O 1
ATOM 636 N N . SER A 1 80 ? -1.280 5.287 0.488 1.00 88.31 80 SER A N 1
ATOM 637 C CA . SER A 1 80 ? -1.146 6.003 1.763 1.00 88.31 80 SER A CA 1
ATOM 638 C C . SER A 1 80 ? -2.382 6.853 2.092 1.00 88.31 80 SER A C 1
ATOM 640 O O . SER A 1 80 ? -2.776 6.961 3.255 1.00 88.31 80 SER A O 1
ATOM 642 N N . HIS A 1 81 ? -3.002 7.475 1.085 1.00 91.62 81 HIS A N 1
ATOM 643 C CA . HIS A 1 81 ? -4.256 8.213 1.261 1.00 91.62 81 HIS A CA 1
ATOM 644 C C . HIS A 1 81 ? -5.438 7.272 1.508 1.00 91.62 81 HIS A C 1
ATOM 646 O O . HIS A 1 81 ? -6.230 7.525 2.417 1.00 91.62 81 HIS A O 1
ATOM 652 N N . LEU A 1 82 ? -5.519 6.173 0.756 1.00 90.69 82 LEU A N 1
ATOM 653 C CA . LEU A 1 82 ? -6.544 5.146 0.912 1.00 90.69 82 LEU A CA 1
ATOM 654 C C . LEU A 1 82 ? -6.503 4.537 2.316 1.00 90.69 82 LEU A C 1
ATOM 656 O O . LEU A 1 82 ? -7.538 4.455 2.965 1.00 90.69 82 LEU A O 1
ATOM 660 N N . SER A 1 83 ? -5.311 4.205 2.820 1.00 87.81 83 SER A N 1
ATOM 661 C CA . SER A 1 83 ? -5.109 3.687 4.176 1.00 87.81 83 SER A CA 1
ATOM 662 C C . SER A 1 83 ? -5.689 4.626 5.232 1.00 87.81 83 SER A C 1
ATOM 664 O O . SER A 1 83 ? -6.442 4.187 6.095 1.00 87.81 83 SER A O 1
ATOM 666 N N . LYS A 1 84 ? -5.421 5.935 5.134 1.00 89.25 84 LYS A N 1
ATOM 667 C CA . LYS A 1 84 ? -5.968 6.934 6.069 1.00 89.25 84 LYS A CA 1
ATOM 668 C C . LYS A 1 84 ? -7.486 7.057 5.974 1.00 89.25 84 LYS A C 1
ATOM 670 O O . LYS A 1 84 ? -8.136 7.239 6.997 1.00 89.25 84 LYS A O 1
ATOM 675 N N . PHE A 1 85 ? -8.035 6.972 4.764 1.00 91.44 85 PHE A N 1
ATOM 676 C CA . PHE A 1 85 ? -9.475 7.037 4.532 1.00 91.44 85 PHE A CA 1
ATOM 677 C C . PHE A 1 85 ? -10.203 5.796 5.077 1.00 91.44 85 PHE A C 1
ATOM 679 O O . PHE A 1 85 ? -11.229 5.931 5.736 1.00 91.44 85 PHE A O 1
ATOM 686 N N . PHE A 1 86 ? -9.645 4.601 4.864 1.00 91.38 86 PHE A N 1
ATOM 687 C CA . PHE A 1 86 ? -10.223 3.330 5.314 1.00 91.38 86 PHE A CA 1
ATOM 688 C C . PHE A 1 86 ? -9.929 2.986 6.776 1.00 91.38 86 PHE A C 1
ATOM 690 O O . PHE A 1 86 ? -10.578 2.099 7.325 1.00 91.38 86 PHE A O 1
ATOM 697 N N . LEU A 1 87 ? -8.992 3.681 7.427 1.00 90.25 87 LEU A N 1
ATOM 698 C CA . LEU A 1 87 ? -8.535 3.367 8.781 1.00 90.25 87 LEU A CA 1
ATOM 699 C C . LEU A 1 87 ? -9.663 3.146 9.813 1.00 90.25 87 LEU A C 1
ATOM 701 O O . LEU A 1 87 ? -9.548 2.182 10.569 1.00 90.25 87 LEU A O 1
ATOM 705 N N . PRO A 1 88 ? -10.751 3.952 9.860 1.00 90.44 88 PRO A N 1
ATOM 706 C CA . PRO A 1 88 ? -11.871 3.685 10.765 1.00 90.44 88 PRO A CA 1
ATOM 707 C C . PRO A 1 88 ? -12.503 2.310 10.531 1.00 90.44 88 PRO A C 1
ATOM 709 O O . PRO A 1 88 ? -12.723 1.570 11.483 1.00 90.44 88 PRO A O 1
ATOM 712 N N . TYR A 1 89 ? -12.745 1.949 9.269 1.00 90.19 89 TYR A N 1
ATOM 713 C CA . TYR A 1 89 ? -13.356 0.674 8.895 1.00 90.19 89 TYR A CA 1
ATOM 714 C C . TYR A 1 89 ? -12.439 -0.505 9.216 1.00 90.19 89 TYR A C 1
ATOM 716 O O . TYR A 1 89 ? -12.883 -1.484 9.809 1.00 90.19 89 TYR A O 1
ATOM 724 N N . LEU A 1 90 ? -11.147 -0.390 8.890 1.00 88.44 90 LEU A N 1
ATOM 725 C CA . LEU A 1 90 ? -10.161 -1.433 9.189 1.00 88.44 90 LEU A CA 1
ATOM 726 C C . LEU A 1 90 ? -10.054 -1.691 10.699 1.00 88.44 90 LEU A C 1
ATOM 728 O O . LEU A 1 90 ? -9.963 -2.844 11.116 1.00 88.44 90 LEU A O 1
ATOM 732 N N . ALA A 1 91 ? -10.114 -0.629 11.510 1.00 89.50 91 ALA A N 1
ATOM 733 C CA . ALA A 1 91 ? -10.093 -0.722 12.967 1.00 89.50 91 ALA A CA 1
ATOM 734 C C . ALA A 1 91 ? -11.388 -1.309 13.554 1.00 89.50 91 ALA A C 1
ATOM 736 O O . ALA A 1 91 ? -11.323 -2.005 14.559 1.00 89.50 91 ALA A O 1
ATOM 737 N N . MET A 1 92 ? -12.552 -1.050 12.945 1.00 88.06 92 MET A N 1
ATOM 738 C CA . MET A 1 92 ? -13.832 -1.630 13.380 1.00 88.06 92 MET A CA 1
ATOM 739 C C . MET A 1 92 ? -13.936 -3.123 13.062 1.00 88.06 92 MET A C 1
ATOM 741 O O . MET A 1 92 ? -14.430 -3.885 13.883 1.00 88.06 92 MET A O 1
ATOM 745 N N . VAL A 1 93 ? -13.488 -3.535 11.873 1.00 87.75 93 VAL A N 1
ATOM 746 C CA . VAL A 1 93 ? -13.562 -4.934 11.415 1.00 87.75 93 VAL A CA 1
ATOM 747 C C . VAL A 1 93 ? -12.444 -5.790 12.013 1.00 87.75 93 VAL A C 1
ATOM 749 O O . VAL A 1 93 ? -12.575 -7.006 12.097 1.00 87.75 93 VAL A O 1
ATOM 752 N N . GLY A 1 94 ? -11.342 -5.172 12.434 1.00 86.12 94 GLY A N 1
ATOM 753 C CA . GLY A 1 94 ? -10.210 -5.897 12.998 1.00 86.12 94 GLY A CA 1
ATOM 754 C C . GLY A 1 94 ? -9.285 -6.510 11.945 1.00 86.12 94 GLY A C 1
ATOM 755 O O . GLY A 1 94 ? -8.664 -7.539 12.202 1.00 86.12 94 GLY A O 1
ATOM 756 N N . VAL A 1 95 ? -9.175 -5.893 10.760 1.00 84.12 95 VAL A N 1
ATOM 757 C CA . VAL A 1 95 ? -8.323 -6.403 9.671 1.00 84.12 95 VAL A CA 1
ATOM 758 C C . VAL A 1 95 ? -6.864 -6.439 10.126 1.00 84.12 95 VAL A C 1
ATOM 760 O O . VAL A 1 95 ? -6.269 -5.406 10.437 1.00 84.12 95 VAL A O 1
ATOM 763 N N . LYS A 1 96 ? -6.272 -7.636 10.151 1.00 80.06 96 LYS A N 1
ATOM 764 C CA . LYS A 1 96 ? -4.876 -7.840 10.548 1.00 80.06 96 LYS A CA 1
ATOM 765 C C . LYS A 1 96 ? -3.949 -7.523 9.376 1.00 80.06 96 LYS A C 1
ATOM 767 O O . LYS A 1 96 ? -3.950 -8.219 8.363 1.00 80.06 96 LYS A O 1
ATOM 772 N N . GLY A 1 97 ? -3.147 -6.473 9.531 1.00 75.94 97 GLY A N 1
ATOM 773 C CA . GLY A 1 97 ? -2.013 -6.197 8.650 1.00 75.94 97 GLY A CA 1
ATOM 774 C C . GLY A 1 97 ? -0.712 -6.784 9.205 1.00 75.94 97 GLY A C 1
ATOM 775 O O . GLY A 1 97 ? -0.689 -7.411 10.265 1.00 75.94 97 GLY A O 1
ATOM 776 N N . ARG A 1 98 ? 0.414 -6.493 8.542 1.00 70.44 98 ARG A N 1
ATOM 777 C CA . ARG A 1 98 ? 1.751 -6.973 8.952 1.00 70.44 98 ARG A CA 1
ATOM 778 C C . ARG A 1 98 ? 2.160 -6.550 10.371 1.00 70.44 98 ARG A C 1
ATOM 780 O O . ARG A 1 98 ? 2.913 -7.249 11.037 1.00 70.44 98 ARG A O 1
ATOM 787 N N . LYS A 1 99 ? 1.670 -5.397 10.840 1.00 74.75 99 LYS A N 1
ATOM 788 C CA . LYS A 1 99 ? 1.946 -4.844 12.182 1.00 74.75 99 LYS A CA 1
ATOM 789 C C . LYS A 1 99 ? 0.812 -5.099 13.186 1.00 74.75 99 LYS A C 1
ATOM 791 O O . LYS A 1 99 ? 0.755 -4.430 14.213 1.00 74.75 99 LYS A O 1
ATOM 796 N N . GLY A 1 100 ? -0.086 -6.037 12.881 1.00 80.50 100 GLY A N 1
ATOM 797 C CA . GLY A 1 100 ? -1.276 -6.328 13.676 1.00 80.50 100 GLY A CA 1
ATOM 798 C C . GLY A 1 100 ? -2.493 -5.501 13.261 1.00 80.50 100 GLY A C 1
ATOM 799 O O . GLY A 1 100 ? -2.563 -4.975 12.146 1.00 80.50 100 GLY A O 1
ATOM 800 N N . THR A 1 101 ? -3.469 -5.423 14.161 1.00 85.56 101 THR A N 1
ATOM 801 C CA . THR A 1 101 ? -4.747 -4.745 13.921 1.00 85.56 101 THR A CA 1
ATOM 802 C C . THR A 1 101 ? -4.612 -3.230 14.105 1.00 85.56 101 THR A C 1
ATOM 804 O O . THR A 1 101 ? -4.095 -2.784 15.134 1.00 85.56 101 THR A O 1
ATOM 807 N N . PRO A 1 102 ? -5.055 -2.406 13.137 1.00 88.62 102 PRO A N 1
ATOM 808 C CA . PRO A 1 102 ? -4.922 -0.960 13.233 1.00 88.62 102 PRO A CA 1
ATOM 809 C C . PRO A 1 102 ? -5.866 -0.359 14.282 1.00 88.62 102 PRO A C 1
ATOM 811 O O . PRO A 1 102 ? -6.970 -0.847 14.510 1.00 88.62 102 PRO A O 1
ATOM 814 N N . ALA A 1 103 ? -5.447 0.764 14.868 1.00 90.06 103 ALA A N 1
ATOM 815 C CA . ALA A 1 103 ? -6.289 1.610 15.708 1.00 90.06 103 ALA A CA 1
ATOM 816 C C . ALA A 1 103 ? -6.589 2.922 14.978 1.00 90.06 103 ALA A C 1
ATOM 818 O O . ALA A 1 103 ? -5.678 3.587 14.473 1.00 90.06 103 ALA A O 1
ATOM 819 N N . PHE A 1 104 ? -7.860 3.316 14.942 1.00 91.56 104 PHE A N 1
ATOM 820 C CA . PHE A 1 104 ? -8.249 4.619 14.422 1.00 91.56 104 PHE A CA 1
ATOM 821 C C . PHE A 1 104 ? -8.277 5.650 15.542 1.00 91.56 104 PHE A C 1
ATOM 823 O O . PHE A 1 104 ? -8.730 5.391 16.657 1.00 91.56 104 PHE A O 1
ATOM 830 N N . HIS A 1 105 ? -7.826 6.849 15.203 1.00 90.38 105 HIS A N 1
ATOM 831 C CA . HIS A 1 105 ? -7.834 7.991 16.086 1.00 90.38 105 HIS A CA 1
ATOM 832 C C . HIS A 1 105 ? -8.425 9.193 15.353 1.00 90.38 105 HIS A C 1
ATOM 834 O O . HIS A 1 105 ? -7.866 9.623 14.341 1.00 90.38 105 HIS A O 1
ATOM 840 N N . SER A 1 106 ? -9.511 9.762 15.877 1.00 87.81 106 SER A N 1
ATOM 841 C CA . SER A 1 106 ? -10.100 10.966 15.297 1.00 87.81 106 SER A CA 1
ATOM 842 C C . SER A 1 106 ? -9.160 12.168 15.413 1.00 87.81 106 SER A C 1
ATOM 844 O O . SER A 1 106 ? -8.232 12.207 16.234 1.00 87.81 106 SER A O 1
ATOM 846 N N . ARG A 1 107 ? -9.398 13.155 14.545 1.00 83.62 107 ARG A N 1
ATOM 847 C CA . ARG A 1 107 ? -8.756 14.465 14.632 1.00 83.62 107 ARG A CA 1
ATOM 848 C C . ARG A 1 107 ? -9.342 15.219 15.826 1.00 83.62 107 ARG A C 1
ATOM 850 O O . ARG A 1 107 ? -10.553 15.201 16.017 1.00 83.62 107 ARG A O 1
ATOM 857 N N . THR A 1 108 ? -8.493 15.905 16.580 1.00 81.38 108 THR A N 1
ATOM 858 C CA . THR A 1 108 ? -8.908 16.841 17.630 1.00 81.38 108 THR A CA 1
ATOM 859 C C . THR A 1 108 ? -8.667 18.274 17.152 1.00 81.38 108 THR A C 1
ATOM 861 O O . THR A 1 108 ? -7.719 18.527 16.402 1.00 81.38 108 THR A O 1
ATOM 864 N N . GLU A 1 109 ? -9.549 19.207 17.520 1.00 69.44 109 GLU A N 1
ATOM 865 C CA . GLU A 1 109 ? -9.389 20.632 17.179 1.00 69.44 109 GLU A CA 1
ATOM 866 C C . GLU A 1 109 ? -8.314 21.303 18.043 1.00 69.44 109 GLU A C 1
ATOM 868 O O . GLU A 1 109 ? -7.535 22.106 17.536 1.00 69.44 109 GLU A O 1
ATOM 873 N N . ASN A 1 110 ? -8.192 20.877 19.302 1.00 68.12 110 ASN A N 1
ATOM 874 C CA . ASN A 1 110 ? -7.135 21.279 20.227 1.00 68.12 110 ASN A CA 1
ATOM 875 C C . ASN A 1 110 ? -6.242 20.067 20.540 1.00 68.12 110 ASN A C 1
ATOM 877 O O . ASN A 1 110 ? -6.687 18.920 20.452 1.00 68.12 110 ASN A O 1
ATOM 881 N N . GLN A 1 111 ? -4.977 20.285 20.919 1.00 63.31 111 GLN A N 1
ATOM 882 C CA . GLN A 1 111 ? -4.079 19.196 21.356 1.00 63.31 111 GLN A CA 1
ATOM 883 C C . GLN A 1 111 ? -4.533 18.532 22.673 1.00 63.31 111 GLN A C 1
ATOM 885 O O . GLN A 1 111 ? -3.888 17.604 23.158 1.00 63.31 111 GLN A O 1
ATOM 890 N N . ASP A 1 112 ? -5.665 18.969 23.224 1.00 62.19 112 ASP A N 1
ATOM 891 C CA . ASP A 1 112 ? -6.339 18.363 24.358 1.00 62.19 112 ASP A CA 1
ATOM 892 C C . ASP A 1 112 ? -6.850 16.968 23.975 1.00 62.19 112 ASP A C 1
ATOM 894 O O . ASP A 1 112 ? -7.911 16.790 23.368 1.00 62.19 112 ASP A O 1
ATOM 898 N N . GLY A 1 113 ? -6.079 15.946 24.353 1.00 63.03 113 GLY A N 1
ATOM 899 C CA . GLY A 1 113 ? -6.355 14.535 24.065 1.00 63.03 113 GLY A CA 1
ATOM 900 C C . GLY A 1 113 ? -7.686 14.001 24.613 1.00 63.03 113 GLY A C 1
ATOM 901 O O . GLY A 1 113 ? -8.070 12.887 24.266 1.00 63.03 113 GLY A O 1
ATOM 902 N N . ASN A 1 114 ? -8.413 14.791 25.408 1.00 68.12 114 ASN A N 1
ATOM 903 C CA . ASN A 1 114 ? -9.686 14.418 26.029 1.00 68.12 114 ASN A CA 1
ATOM 904 C C . ASN A 1 114 ? -10.863 14.319 25.045 1.00 68.12 114 ASN A C 1
ATOM 906 O O . ASN A 1 114 ? -11.858 13.679 25.366 1.00 68.12 114 ASN A O 1
ATOM 910 N N . THR A 1 115 ? -10.775 14.921 23.855 1.00 73.88 115 THR A N 1
ATOM 911 C CA . THR A 1 115 ? -11.839 14.844 22.826 1.00 73.88 115 THR A CA 1
ATOM 912 C C . THR A 1 115 ? -11.566 13.784 21.755 1.00 73.88 115 THR A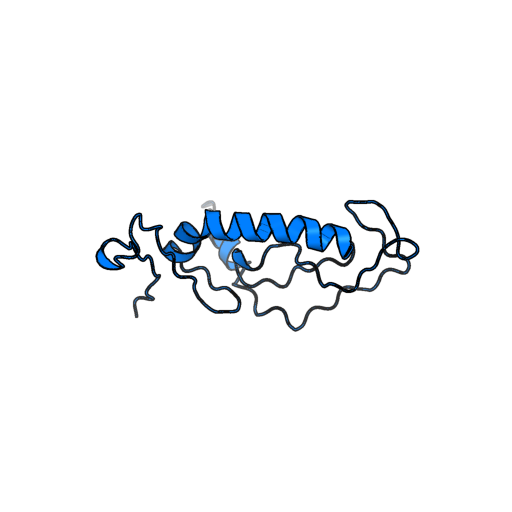 C 1
ATOM 914 O O . THR A 1 115 ? -12.312 13.660 20.782 1.00 73.88 115 THR A O 1
ATOM 917 N N . ARG A 1 116 ? -10.485 13.008 21.903 1.00 83.19 116 ARG A N 1
ATOM 918 C CA . ARG A 1 116 ? -10.044 12.056 20.886 1.00 83.19 116 ARG A CA 1
ATOM 919 C C . ARG A 1 116 ? -10.886 10.784 20.928 1.00 83.19 116 ARG A C 1
ATOM 921 O O . ARG A 1 116 ? -10.798 10.001 21.867 1.00 83.19 116 ARG A O 1
ATOM 928 N N . THR A 1 117 ? -11.636 10.529 19.864 1.00 87.00 117 THR A N 1
ATOM 929 C CA . THR A 1 117 ? -12.297 9.240 19.653 1.00 87.00 117 THR A CA 1
ATOM 930 C C . THR A 1 117 ? -11.259 8.223 19.198 1.00 87.00 117 THR A C 1
ATOM 932 O O . THR A 1 117 ? -10.517 8.464 18.242 1.00 87.00 117 THR A O 1
ATOM 935 N N . ILE A 1 118 ? -11.209 7.083 19.882 1.00 89.6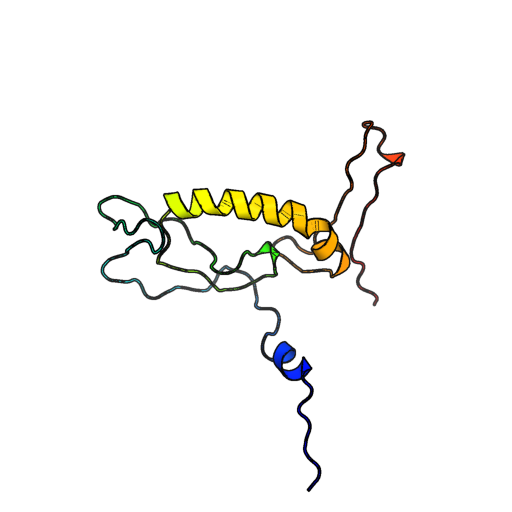2 118 ILE A N 1
ATOM 936 C CA . ILE A 1 118 ? -10.327 5.968 19.548 1.00 89.62 118 ILE A CA 1
ATOM 937 C C . ILE A 1 118 ? -11.203 4.762 19.235 1.00 89.62 118 ILE A C 1
ATOM 939 O O . ILE A 1 118 ? -12.056 4.401 20.039 1.00 89.62 118 ILE A O 1
ATOM 943 N N . VAL A 1 119 ? -10.977 4.144 18.080 1.00 90.12 119 VAL A N 1
ATOM 944 C CA . VAL A 1 119 ? -11.622 2.883 17.706 1.00 90.12 119 VAL A CA 1
ATOM 945 C C . VAL A 1 119 ? -10.546 1.813 17.634 1.00 90.12 119 VAL A C 1
ATOM 947 O O . VAL A 1 119 ? -9.543 1.976 16.933 1.00 90.12 119 VAL A O 1
ATOM 950 N N . LYS A 1 120 ? -10.750 0.739 18.391 1.00 89.31 120 LYS A N 1
ATOM 951 C CA . LYS A 1 120 ? -9.896 -0.444 18.430 1.00 89.31 120 LYS A CA 1
ATOM 952 C C . LYS A 1 120 ? -10.782 -1.674 18.358 1.00 89.31 120 LYS A C 1
ATOM 954 O O . LYS A 1 120 ? -11.864 -1.682 18.938 1.00 89.31 120 LYS A O 1
ATOM 959 N N . PHE A 1 121 ? -10.292 -2.689 17.669 1.00 87.69 121 PHE A N 1
ATOM 960 C CA . PHE A 1 121 ? -10.879 -4.013 17.711 1.00 87.69 121 PHE A CA 1
ATOM 961 C C . PHE A 1 121 ? -10.401 -4.738 18.971 1.00 87.69 121 PHE A C 1
ATOM 963 O O . PHE A 1 121 ? -9.199 -4.751 19.248 1.00 87.69 121 PHE A O 1
ATOM 970 N N . GLU A 1 122 ? -11.327 -5.341 19.707 1.00 86.00 122 GLU A N 1
ATOM 971 C CA . GLU A 1 122 ? -11.031 -6.231 20.829 1.00 86.00 122 GLU A CA 1
ATOM 972 C C . GLU A 1 122 ? -11.536 -7.630 20.469 1.00 86.00 122 GLU A C 1
ATOM 974 O O . GLU A 1 122 ? -12.721 -7.816 20.188 1.00 86.00 122 GLU A O 1
ATOM 979 N N . GLU A 1 123 ? -10.631 -8.610 20.436 1.00 77.31 123 GLU A N 1
ATOM 980 C CA . GLU A 1 123 ? -11.016 -10.013 20.284 1.00 77.31 123 GLU A CA 1
ATOM 981 C C . GLU A 1 123 ? -11.742 -10.449 21.563 1.00 77.31 123 GLU A C 1
ATOM 983 O O . GLU A 1 123 ? -11.195 -10.364 22.663 1.00 77.31 123 GLU A O 1
ATOM 988 N N . THR A 1 124 ? -12.999 -10.870 21.428 1.00 73.75 124 THR A N 1
ATOM 989 C CA . THR A 1 124 ? -13.752 -11.485 22.525 1.00 73.75 124 THR A CA 1
ATOM 990 C C . THR A 1 124 ? -13.303 -12.940 22.642 1.00 73.75 124 THR A C 1
ATOM 992 O O . THR A 1 124 ? -13.456 -13.703 21.690 1.00 73.75 124 THR A O 1
ATOM 995 N N . ASN A 1 125 ? -12.691 -13.285 23.781 1.00 47.19 125 ASN A N 1
ATOM 996 C CA . ASN A 1 125 ? -12.341 -14.663 24.154 1.00 47.19 125 ASN A CA 1
ATOM 997 C C . ASN A 1 125 ? -13.584 -15.525 24.387 1.00 47.19 125 ASN A C 1
ATOM 999 O O . ASN A 1 125 ? -14.552 -14.998 24.983 1.00 47.19 125 ASN A O 1
#